Protein AF-A0A7V9SDT7-F1 (afdb_monomer_lite)

Radius of gyration: 18.36 Å; chains: 1; bounding box: 36×38×43 Å

Sequence (73 aa):
LGLGGGTAWFGDDAQQAEGKRILGIPQVRTARSVVVLGYPTTTKDHRPNPATAGRRPLADLVSYDRQGEHATS

pLDDT: mean 86.57, std 9.67, range [49.56, 97.06]

Foldseek 3Di:
DQKDKDKAAQPDPVSQVVVCVVVVNDPPDGPGIDMDIGRDPDPDDPDPDPPPDDDDDPQCVDADPDPPHGDDD

Structure (mmCIF, N/CA/C/O backbone):
data_AF-A0A7V9SDT7-F1
#
_entry.id   AF-A0A7V9SDT7-F1
#
loop_
_atom_site.group_PDB
_atom_site.id
_atom_site.type_symbol
_atom_site.label_atom_id
_atom_site.label_alt_id
_atom_site.label_comp_id
_atom_site.label_asym_id
_atom_site.label_entity_id
_atom_site.label_seq_id
_atom_site.pdbx_PDB_ins_code
_atom_site.Cartn_x
_atom_site.Cartn_y
_atom_site.Cartn_z
_atom_site.occupancy
_atom_site.B_iso_or_equiv
_atom_site.auth_seq_id
_atom_site.auth_comp_id
_atom_site.auth_asym_id
_atom_site.auth_atom_id
_atom_site.pdbx_PDB_model_num
ATOM 1 N N . LEU A 1 1 ? -1.106 20.539 -5.891 1.00 49.56 1 LEU A N 1
ATOM 2 C CA . LEU A 1 1 ? -1.678 20.368 -4.534 1.00 49.56 1 LEU A CA 1
ATOM 3 C C . LEU A 1 1 ? -0.573 19.771 -3.665 1.00 49.56 1 LEU A C 1
ATOM 5 O O . LEU A 1 1 ? -0.108 18.695 -3.998 1.00 49.56 1 LEU A O 1
ATOM 9 N N . GLY A 1 2 ? -0.060 20.495 -2.666 1.00 66.19 2 GLY A N 1
ATOM 10 C CA . GLY A 1 2 ? 1.170 20.159 -1.918 1.00 66.19 2 GLY A CA 1
ATOM 11 C C . GLY A 1 2 ? 1.051 19.030 -0.884 1.00 66.19 2 GLY A C 1
ATOM 12 O O . GLY A 1 2 ? 1.770 19.053 0.108 1.00 66.19 2 GLY A O 1
ATOM 13 N N . LEU A 1 3 ? 0.136 18.079 -1.085 1.00 69.69 3 LEU A N 1
ATOM 14 C CA . LEU A 1 3 ? -0.036 16.904 -0.227 1.00 69.69 3 LEU A CA 1
ATOM 15 C C . LEU A 1 3 ? 0.724 15.717 -0.830 1.00 69.69 3 LEU A C 1
ATOM 17 O O . LEU A 1 3 ? 0.625 15.459 -2.029 1.00 69.69 3 LEU A O 1
ATOM 21 N N . GLY A 1 4 ? 1.457 14.985 0.006 1.00 79.75 4 GLY A N 1
ATOM 22 C CA . GLY A 1 4 ? 1.958 13.656 -0.328 1.00 79.75 4 GLY A CA 1
ATOM 23 C C . GLY A 1 4 ? 0.906 12.586 -0.038 1.00 79.75 4 GLY A C 1
ATOM 24 O O . GLY A 1 4 ? -0.020 12.790 0.752 1.00 79.75 4 GLY A O 1
ATOM 25 N N . GLY A 1 5 ? 1.053 11.429 -0.679 1.00 83.88 5 GLY A N 1
ATOM 26 C CA . GLY A 1 5 ? 0.153 10.299 -0.493 1.00 83.88 5 GLY A CA 1
ATOM 27 C C . GLY A 1 5 ? 0.900 8.974 -0.465 1.00 83.88 5 GLY A C 1
ATOM 28 O O . GLY A 1 5 ? 1.906 8.804 -1.151 1.00 83.88 5 GLY A O 1
ATOM 29 N N . GLY A 1 6 ? 0.394 8.039 0.333 1.00 83.88 6 GLY A N 1
ATOM 30 C CA . GLY A 1 6 ? 0.867 6.660 0.397 1.00 83.88 6 GLY A CA 1
ATOM 31 C C . GLY A 1 6 ? -0.300 5.705 0.195 1.00 83.88 6 GLY A C 1
ATOM 32 O O . GLY A 1 6 ? -1.386 5.932 0.721 1.00 83.88 6 GLY A O 1
ATOM 33 N N . THR A 1 7 ? -0.092 4.641 -0.576 1.00 87.62 7 THR A N 1
ATOM 34 C CA . THR A 1 7 ? -1.060 3.543 -0.694 1.00 87.62 7 THR A CA 1
ATOM 35 C C . THR A 1 7 ? -0.406 2.254 -0.232 1.00 87.62 7 THR A C 1
ATOM 37 O O . THR A 1 7 ? 0.737 1.975 -0.593 1.00 87.62 7 THR A O 1
ATOM 40 N N . ALA A 1 8 ? -1.133 1.477 0.561 1.00 87.38 8 ALA A N 1
ATOM 41 C CA . ALA A 1 8 ? -0.706 0.175 1.045 1.00 87.38 8 ALA A CA 1
ATOM 42 C C . ALA A 1 8 ? -1.814 -0.864 0.864 1.00 87.38 8 ALA A C 1
ATOM 44 O O . ALA A 1 8 ? -2.996 -0.537 0.736 1.00 87.38 8 ALA A O 1
ATOM 45 N N . TRP A 1 9 ? -1.415 -2.129 0.891 1.00 88.94 9 TRP A N 1
ATOM 46 C CA . TRP A 1 9 ? -2.311 -3.277 0.937 1.00 88.94 9 TRP A CA 1
ATOM 47 C C . TRP A 1 9 ? -2.131 -3.991 2.270 1.00 88.94 9 TRP A C 1
ATOM 49 O O . TRP A 1 9 ? -1.041 -3.977 2.843 1.00 88.94 9 TRP A O 1
ATOM 59 N N . PHE A 1 10 ? -3.195 -4.631 2.745 1.00 90.19 10 PHE A N 1
ATOM 60 C CA . PHE A 1 10 ? -3.072 -5.636 3.795 1.00 90.19 10 PHE A CA 1
ATOM 61 C C . PHE A 1 10 ? -2.348 -6.846 3.200 1.00 90.19 10 PHE A C 1
ATOM 63 O O . PHE A 1 10 ? -2.738 -7.325 2.135 1.00 90.19 10 PHE A O 1
ATOM 70 N N . GLY A 1 11 ? -1.262 -7.274 3.838 1.00 83.38 11 GLY A N 1
ATOM 71 C CA . GLY A 1 11 ? -0.350 -8.279 3.295 1.00 83.38 11 GLY A CA 1
ATOM 72 C C . GLY A 1 11 ? -0.851 -9.715 3.434 1.00 83.38 11 GLY A C 1
ATOM 73 O O . GLY A 1 11 ? -0.591 -10.527 2.553 1.00 83.38 11 GLY A O 1
ATOM 74 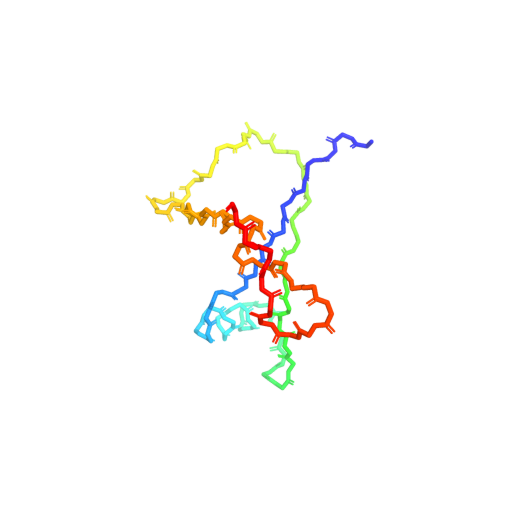N N . ASP A 1 12 ? -1.582 -10.016 4.507 1.00 89.31 12 ASP A N 1
ATOM 75 C CA . ASP A 1 12 ? -2.122 -11.345 4.798 1.00 89.31 12 ASP A CA 1
ATOM 76 C C . ASP A 1 12 ? -3.531 -11.267 5.419 1.00 89.31 12 ASP A C 1
ATOM 78 O O . ASP A 1 12 ? -4.060 -10.183 5.708 1.00 89.31 12 ASP A O 1
ATOM 82 N N . ASP A 1 13 ? -4.151 -12.432 5.614 1.00 91.81 13 ASP A N 1
ATOM 83 C CA . ASP A 1 13 ? -5.503 -12.551 6.166 1.00 91.81 13 ASP A CA 1
ATOM 84 C C . ASP A 1 13 ? -5.607 -12.014 7.601 1.00 91.81 13 ASP A C 1
ATOM 86 O O . ASP A 1 13 ? -6.636 -11.440 7.966 1.00 91.81 13 ASP A O 1
ATOM 90 N N . ALA A 1 14 ? -4.546 -12.139 8.406 1.00 93.00 14 ALA A N 1
ATOM 91 C CA . ALA A 1 14 ? -4.527 -11.644 9.780 1.00 93.00 14 ALA A CA 1
ATOM 92 C C . ALA A 1 14 ? -4.503 -10.109 9.811 1.00 93.00 14 ALA A C 1
ATOM 94 O O . ALA A 1 14 ? -5.274 -9.488 10.546 1.00 93.00 14 ALA A O 1
ATOM 95 N N . GLN A 1 15 ? -3.690 -9.485 8.957 1.00 91.19 15 GLN A N 1
ATOM 96 C CA . GLN A 1 15 ? -3.650 -8.035 8.783 1.00 91.19 15 GLN A CA 1
ATOM 97 C C . GLN A 1 15 ? -4.991 -7.490 8.279 1.00 91.19 15 GLN A C 1
ATOM 99 O O . GLN A 1 15 ? -5.446 -6.451 8.761 1.00 91.19 15 GLN A O 1
ATOM 104 N N . GLN A 1 16 ? -5.660 -8.187 7.350 1.00 94.31 16 GLN A N 1
ATOM 105 C CA . GLN A 1 16 ? -7.010 -7.808 6.924 1.00 94.31 16 GLN A CA 1
ATOM 106 C C . GLN A 1 16 ? -8.033 -7.942 8.048 1.00 94.31 16 GLN A C 1
ATOM 108 O O . GLN A 1 16 ? -8.817 -7.018 8.252 1.00 94.31 16 GLN A O 1
ATOM 113 N N . ALA A 1 17 ? -8.049 -9.063 8.771 1.00 94.38 17 ALA A N 1
ATOM 114 C CA . ALA A 1 17 ? -8.993 -9.284 9.862 1.00 94.38 17 ALA A CA 1
ATOM 115 C C . ALA A 1 17 ? -8.865 -8.197 10.939 1.00 94.38 17 ALA A C 1
ATOM 117 O O . ALA A 1 17 ? -9.873 -7.624 11.363 1.00 94.38 17 ALA A O 1
ATOM 118 N N . GLU A 1 18 ? -7.631 -7.859 11.314 1.00 95.12 18 GLU A N 1
ATOM 119 C CA . GLU A 1 18 ? -7.352 -6.826 12.305 1.00 95.12 18 GLU A CA 1
ATOM 120 C C . GLU A 1 18 ? -7.717 -5.425 11.801 1.00 95.12 18 GLU A C 1
ATOM 122 O O . GLU A 1 18 ? -8.405 -4.671 12.493 1.00 95.12 18 GLU A O 1
ATOM 127 N N . GLY A 1 19 ? -7.356 -5.092 10.558 1.00 94.31 19 GLY A N 1
ATOM 128 C CA . GLY A 1 19 ? -7.757 -3.832 9.932 1.00 94.31 19 GLY A CA 1
ATOM 129 C C . GLY A 1 19 ? -9.277 -3.667 9.875 1.00 94.31 19 GLY A C 1
ATOM 130 O O . GLY A 1 19 ? -9.804 -2.610 10.228 1.00 94.31 19 GLY A O 1
ATOM 131 N N . LYS A 1 20 ? -10.006 -4.727 9.500 1.00 96.06 20 LYS A N 1
ATOM 132 C CA . LYS A 1 20 ? -11.475 -4.727 9.495 1.00 96.06 20 LYS A CA 1
ATOM 133 C C . LYS A 1 20 ? -12.052 -4.535 10.892 1.00 96.06 20 LYS A C 1
ATOM 135 O O . LYS A 1 20 ? -13.002 -3.769 11.039 1.00 96.06 20 LYS A O 1
ATOM 140 N N . ARG A 1 21 ? -11.483 -5.192 11.908 1.00 97.06 21 ARG A N 1
ATOM 141 C CA . ARG A 1 21 ? -11.912 -5.054 13.305 1.00 97.06 21 ARG A CA 1
ATOM 142 C C . ARG A 1 21 ? -11.765 -3.612 13.790 1.00 97.06 21 ARG A C 1
ATOM 144 O O . ARG A 1 21 ? -12.711 -3.074 14.353 1.00 97.06 21 ARG A O 1
ATOM 151 N N . ILE A 1 22 ? -10.611 -2.988 13.544 1.00 96.81 22 ILE A N 1
ATOM 152 C CA . ILE A 1 22 ? -10.326 -1.603 13.954 1.00 96.81 22 ILE A CA 1
ATOM 153 C C . ILE A 1 22 ? -11.261 -0.612 13.250 1.00 96.81 22 ILE A C 1
ATOM 155 O O . ILE A 1 22 ? -11.771 0.310 13.880 1.00 96.81 22 ILE A O 1
ATOM 159 N N . LEU A 1 23 ? -11.494 -0.802 11.950 1.00 95.12 23 LEU A N 1
ATOM 160 C CA . LEU A 1 23 ? -12.263 0.130 11.121 1.00 95.12 23 LEU A CA 1
ATOM 161 C C . LEU A 1 23 ? -13.773 -0.164 11.088 1.00 95.12 23 LEU A C 1
ATOM 163 O O . LEU A 1 23 ? -14.512 0.532 10.394 1.00 95.12 23 LEU A O 1
ATOM 167 N N . GLY A 1 24 ? -14.242 -1.201 11.788 1.00 96.75 24 GLY A N 1
ATOM 168 C CA . GLY A 1 24 ? -15.650 -1.611 11.778 1.00 96.75 24 GLY A CA 1
ATOM 169 C C . GLY A 1 24 ? -16.138 -2.129 10.419 1.00 96.75 24 GLY A C 1
ATOM 170 O O . GLY A 1 24 ? -17.319 -2.012 10.093 1.00 96.75 24 GLY A O 1
ATOM 171 N N . ILE A 1 25 ? -15.246 -2.688 9.597 1.00 96.50 25 ILE A N 1
ATOM 172 C CA . ILE A 1 25 ? -15.604 -3.241 8.287 1.00 96.50 25 ILE A CA 1
ATOM 173 C C . ILE A 1 25 ? -16.234 -4.630 8.491 1.00 96.50 25 ILE A C 1
ATOM 175 O O . ILE A 1 25 ? -15.613 -5.496 9.110 1.00 96.50 25 ILE A O 1
ATOM 179 N N . PRO A 1 26 ? -17.434 -4.900 7.941 1.00 96.75 26 PRO A N 1
ATOM 180 C CA . PRO A 1 26 ? -18.049 -6.223 8.010 1.00 96.75 26 PRO A CA 1
ATOM 181 C C . PRO A 1 26 ? -17.147 -7.318 7.434 1.00 96.75 26 PRO A C 1
ATOM 183 O O . PRO A 1 26 ? -16.552 -7.136 6.372 1.00 96.75 26 PRO A O 1
ATOM 186 N N . GLN A 1 27 ? -17.111 -8.491 8.075 1.00 92.81 27 GLN A N 1
ATOM 187 C CA . GLN A 1 27 ? -16.228 -9.596 7.665 1.00 92.81 27 GLN A CA 1
ATOM 188 C C . GLN A 1 27 ? -16.465 -10.062 6.222 1.00 92.81 27 GLN A C 1
ATOM 190 O O . GLN A 1 27 ? -15.512 -10.391 5.517 1.00 92.81 27 GLN A O 1
ATOM 195 N N . VAL A 1 28 ? -17.717 -9.985 5.758 1.00 95.19 28 VAL A N 1
ATOM 196 C CA . VAL A 1 28 ? -18.135 -10.327 4.386 1.00 95.19 28 VAL A CA 1
ATOM 197 C C . VAL A 1 28 ? -17.600 -9.367 3.316 1.00 95.19 28 VAL A C 1
ATOM 199 O O . VAL A 1 28 ? -17.759 -9.622 2.127 1.00 95.19 28 VAL A O 1
ATOM 202 N N . ARG A 1 29 ? -17.001 -8.237 3.713 1.00 94.69 29 ARG A N 1
ATOM 203 C CA . ARG A 1 29 ? -16.417 -7.248 2.803 1.00 94.69 29 ARG A CA 1
ATOM 204 C C . ARG A 1 29 ? -14.901 -7.351 2.806 1.00 94.69 29 ARG A C 1
ATOM 206 O O . ARG A 1 29 ? -14.286 -7.637 3.829 1.00 94.69 29 ARG A O 1
ATOM 213 N N . THR A 1 30 ? -14.289 -7.064 1.667 1.00 92.38 30 THR A N 1
ATOM 214 C CA . THR A 1 30 ? -12.831 -7.041 1.510 1.00 92.38 30 THR A CA 1
ATOM 215 C C . THR A 1 30 ? -12.297 -5.630 1.735 1.00 92.38 30 THR A C 1
ATOM 217 O O . THR A 1 30 ? -12.750 -4.689 1.085 1.00 92.38 30 THR A O 1
ATOM 220 N N . ALA A 1 31 ? -11.288 -5.477 2.594 1.00 92.25 31 ALA A N 1
ATOM 221 C CA . ALA A 1 31 ? -10.529 -4.236 2.697 1.00 92.25 31 ALA A CA 1
ATOM 222 C C . ALA A 1 31 ? -9.408 -4.249 1.638 1.00 92.25 31 ALA A C 1
ATOM 224 O O . ALA A 1 31 ? -8.395 -4.921 1.797 1.00 92.25 31 ALA A O 1
ATOM 2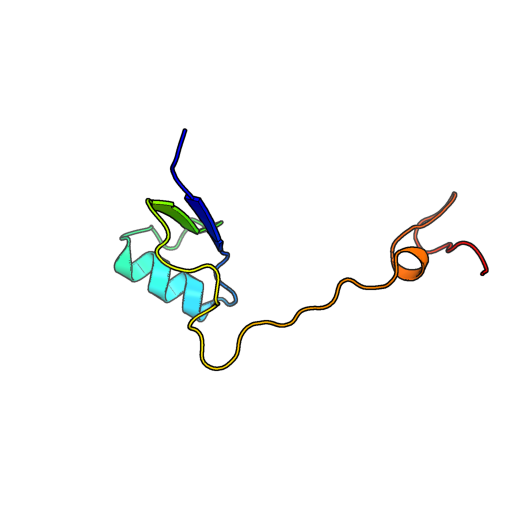25 N N . ARG A 1 32 ? -9.625 -3.577 0.498 1.00 89.56 32 ARG A N 1
ATOM 226 C CA . ARG A 1 32 ? -8.756 -3.681 -0.696 1.00 89.56 32 ARG A CA 1
ATOM 227 C C . ARG A 1 32 ? -7.390 -3.023 -0.501 1.00 89.56 32 ARG A C 1
ATOM 229 O O . ARG A 1 32 ? -6.376 -3.607 -0.863 1.00 89.56 32 ARG A O 1
ATOM 236 N N . SER A 1 33 ? -7.381 -1.799 0.002 1.00 91.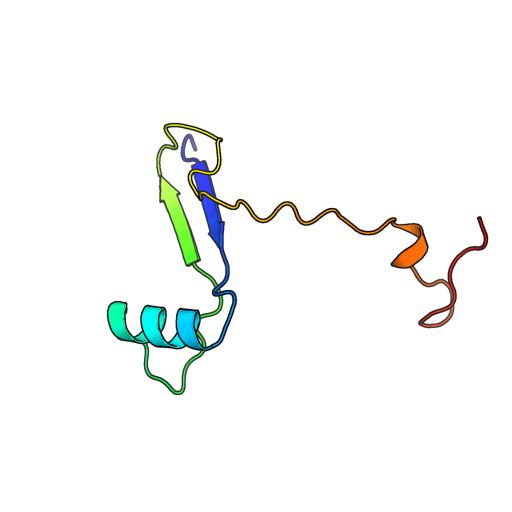25 33 SER A N 1
ATOM 237 C CA . SER A 1 33 ? -6.187 -0.977 0.163 1.00 91.25 33 SER A CA 1
ATOM 238 C C . SER A 1 33 ? -6.431 0.090 1.223 1.00 91.25 33 SER A C 1
ATOM 240 O O . SER A 1 33 ? -7.573 0.407 1.561 1.00 91.25 33 SER A O 1
ATOM 242 N N . VAL A 1 34 ? -5.341 0.646 1.738 1.00 91.00 34 VAL A N 1
ATOM 243 C CA . VAL A 1 34 ? -5.322 1.801 2.632 1.00 91.00 34 VAL A CA 1
ATOM 244 C C . VAL A 1 34 ? -4.673 2.948 1.876 1.00 91.00 34 VAL A C 1
ATOM 246 O O . VAL A 1 34 ? -3.583 2.786 1.329 1.00 91.00 34 VAL A O 1
ATOM 249 N N . VAL A 1 35 ? -5.340 4.099 1.842 1.00 90.81 35 VAL A N 1
ATOM 250 C CA . VAL A 1 35 ? -4.818 5.328 1.237 1.00 90.81 35 VAL A CA 1
ATOM 251 C C . VAL A 1 35 ? -4.631 6.356 2.340 1.00 90.81 35 VAL A C 1
ATOM 253 O O . VAL A 1 35 ? -5.563 6.654 3.082 1.00 90.81 35 VAL A O 1
ATOM 256 N N . VAL A 1 36 ? -3.420 6.892 2.442 1.00 88.81 36 VAL A N 1
ATOM 257 C CA . VAL A 1 36 ? -3.052 7.940 3.393 1.00 88.81 36 VAL A CA 1
ATOM 258 C C . VAL A 1 36 ? -2.740 9.203 2.610 1.00 88.81 36 VAL A C 1
ATOM 260 O O . VAL A 1 36 ? -1.992 9.161 1.635 1.00 88.81 36 VAL A O 1
ATOM 263 N N . L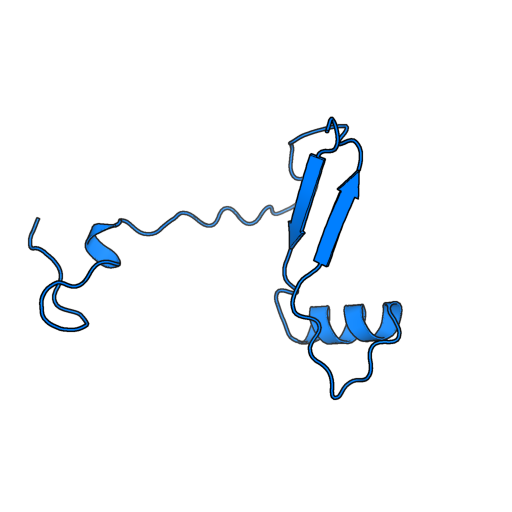EU A 1 37 ? -3.307 10.324 3.047 1.00 90.00 37 LEU A N 1
ATOM 264 C CA . LEU A 1 37 ? -3.111 11.647 2.462 1.00 90.00 37 LEU A CA 1
ATOM 265 C C . LEU A 1 37 ? -2.640 12.596 3.563 1.00 90.00 37 LEU A C 1
ATOM 267 O O . LEU A 1 37 ? -3.207 12.598 4.654 1.00 90.00 37 LEU A O 1
ATOM 271 N N . GLY A 1 38 ? -1.615 13.402 3.292 1.00 88.38 38 GLY A N 1
ATOM 272 C CA . GLY A 1 38 ? -1.100 14.348 4.279 1.00 88.38 38 GLY A CA 1
ATOM 273 C C . GLY A 1 38 ? 0.131 15.108 3.805 1.00 88.38 38 GLY A C 1
ATOM 274 O O . GLY A 1 38 ? 0.480 15.092 2.628 1.00 88.38 38 GLY A O 1
ATOM 275 N N . TYR A 1 39 ? 0.806 15.774 4.737 1.00 89.81 39 TYR A N 1
ATOM 276 C CA . TYR A 1 39 ? 2.084 16.439 4.489 1.00 89.81 39 TYR A CA 1
ATOM 277 C C . TYR A 1 39 ? 3.209 15.534 5.002 1.00 89.81 39 TYR A C 1
ATOM 279 O O . TYR A 1 39 ? 3.434 15.488 6.213 1.00 89.81 39 TYR A O 1
ATOM 287 N N . PRO A 1 40 ? 3.874 14.751 4.131 1.00 83.12 40 PRO A N 1
ATOM 288 C CA . PRO A 1 40 ? 4.923 13.845 4.571 1.00 83.12 40 PRO A CA 1
ATOM 289 C C . PRO A 1 40 ? 6.093 14.646 5.142 1.00 83.12 40 PRO A C 1
ATOM 291 O O . PRO A 1 40 ? 6.581 15.587 4.521 1.00 83.12 40 PRO A O 1
ATOM 294 N N . THR A 1 41 ? 6.563 14.251 6.319 1.00 86.88 41 THR A N 1
ATOM 295 C CA . THR A 1 41 ? 7.751 14.835 6.959 1.00 86.88 41 THR A CA 1
A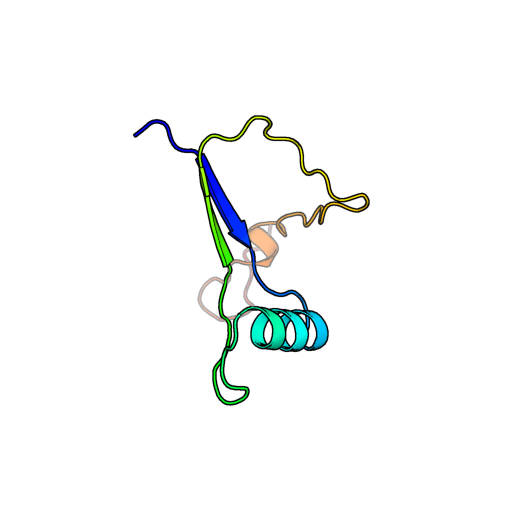TOM 296 C C . THR A 1 41 ? 9.041 14.122 6.550 1.00 86.88 41 THR A C 1
ATOM 298 O O . THR A 1 41 ? 10.134 14.598 6.839 1.00 86.88 41 THR A O 1
ATOM 301 N N . THR A 1 42 ? 8.926 12.978 5.871 1.00 84.81 42 THR A N 1
ATOM 302 C CA . THR A 1 42 ? 10.040 12.173 5.365 1.00 84.81 42 THR A CA 1
ATOM 303 C C . THR A 1 42 ? 9.569 11.242 4.249 1.00 84.81 42 THR A C 1
ATOM 305 O O . THR A 1 42 ? 8.386 10.914 4.151 1.00 84.81 42 THR A O 1
ATOM 308 N N . THR A 1 43 ? 10.506 10.807 3.409 1.00 79.69 43 THR A N 1
ATOM 309 C CA . THR A 1 43 ? 10.309 9.784 2.369 1.00 79.69 43 THR A CA 1
ATOM 310 C C . THR A 1 43 ? 10.883 8.420 2.763 1.00 79.69 43 THR A C 1
ATOM 312 O O . THR A 1 43 ? 10.761 7.458 2.007 1.00 79.69 43 THR A O 1
ATOM 315 N N . LYS A 1 44 ? 11.519 8.316 3.938 1.00 82.62 44 LYS A N 1
ATOM 316 C CA . LYS A 1 44 ? 12.108 7.072 4.443 1.00 82.62 44 LYS A CA 1
ATOM 317 C C . LYS A 1 44 ? 11.026 6.172 5.043 1.00 82.62 44 LYS A C 1
ATOM 319 O O . LYS A 1 44 ? 10.266 6.613 5.900 1.00 82.62 44 LYS A O 1
ATOM 324 N N . ASP A 1 45 ? 11.006 4.901 4.647 1.00 80.81 45 ASP A N 1
ATOM 325 C CA . ASP A 1 45 ? 10.168 3.887 5.295 1.00 80.81 45 ASP A CA 1
ATOM 326 C C . ASP A 1 45 ? 10.640 3.665 6.744 1.00 80.81 45 ASP A C 1
ATOM 328 O O . ASP A 1 45 ? 11.822 3.423 7.000 1.00 80.81 45 ASP A O 1
ATOM 332 N N . HIS A 1 46 ? 9.716 3.789 7.696 1.00 82.31 46 HIS A N 1
ATOM 333 C CA . HIS A 1 46 ? 9.984 3.643 9.127 1.00 82.31 46 HIS A CA 1
ATOM 334 C C . HIS A 1 46 ? 9.930 2.195 9.617 1.00 82.31 46 HIS A C 1
ATOM 336 O O . HIS A 1 46 ? 10.295 1.929 10.763 1.00 82.31 46 HIS A O 1
ATOM 342 N N . ARG A 1 47 ? 9.446 1.257 8.795 1.00 81.69 47 ARG A N 1
ATOM 343 C CA . ARG A 1 47 ? 9.350 -0.148 9.193 1.00 81.69 47 ARG A CA 1
ATOM 344 C C . ARG A 1 47 ? 10.752 -0.728 9.428 1.00 81.69 47 ARG A C 1
ATOM 346 O O . ARG A 1 47 ? 11.660 -0.443 8.651 1.00 81.69 47 ARG A O 1
ATOM 353 N N . PRO A 1 48 ? 10.933 -1.584 10.453 1.00 81.38 48 PRO A N 1
ATOM 354 C CA . PRO A 1 48 ? 12.228 -2.201 10.747 1.00 81.38 48 PRO A CA 1
ATOM 355 C C . PRO A 1 48 ? 12.694 -3.159 9.642 1.00 81.38 48 PRO A C 1
ATOM 357 O O . PRO A 1 48 ? 13.891 -3.352 9.465 1.00 81.38 48 PRO A O 1
ATOM 360 N N . ASN A 1 49 ? 11.755 -3.733 8.885 1.00 78.94 49 ASN A N 1
ATOM 361 C CA . ASN A 1 49 ? 12.030 -4.558 7.716 1.00 78.94 49 ASN A CA 1
ATOM 362 C C . ASN A 1 49 ? 11.208 -4.032 6.527 1.00 78.94 49 ASN A C 1
ATOM 364 O O . ASN A 1 49 ? 10.086 -4.502 6.303 1.00 78.94 49 ASN A O 1
ATOM 368 N N . PRO A 1 50 ? 11.685 -2.990 5.824 1.00 75.00 50 PRO A N 1
ATOM 369 C CA . PRO A 1 50 ? 10.981 -2.480 4.661 1.00 75.00 50 PRO A CA 1
ATOM 370 C C . PRO A 1 50 ? 10.944 -3.568 3.586 1.00 75.00 50 PRO A C 1
ATOM 372 O O . PRO A 1 50 ? 11.931 -4.260 3.340 1.00 75.00 50 PRO A O 1
ATOM 375 N N . ALA A 1 51 ? 9.792 -3.732 2.939 1.00 70.56 51 ALA A N 1
ATOM 376 C CA . ALA A 1 51 ? 9.670 -4.673 1.836 1.00 70.56 51 ALA A CA 1
ATOM 377 C C . ALA A 1 51 ? 10.495 -4.168 0.642 1.00 70.56 51 ALA A C 1
ATOM 379 O O . ALA A 1 51 ? 10.026 -3.348 -0.145 1.00 70.56 51 ALA A O 1
ATOM 380 N N . THR A 1 52 ? 11.721 -4.662 0.497 1.00 67.06 52 THR A N 1
ATOM 381 C CA . THR A 1 52 ? 12.580 -4.385 -0.661 1.00 67.06 52 THR A CA 1
ATOM 382 C C . THR A 1 52 ? 12.255 -5.378 -1.774 1.00 67.06 52 THR A C 1
ATOM 384 O O . THR A 1 52 ? 13.059 -6.235 -2.129 1.00 67.06 52 THR A O 1
ATOM 387 N N . ALA A 1 53 ? 11.029 -5.329 -2.297 1.00 64.62 53 ALA A N 1
ATOM 388 C CA . ALA A 1 53 ? 10.674 -6.136 -3.457 1.00 64.62 53 ALA A CA 1
ATOM 389 C C . ALA A 1 53 ? 11.304 -5.510 -4.710 1.00 64.62 53 ALA A C 1
ATOM 391 O O . ALA A 1 53 ? 10.940 -4.407 -5.120 1.00 64.62 53 ALA A O 1
ATOM 392 N N . GLY A 1 54 ? 12.264 -6.208 -5.317 1.00 78.44 54 GLY A N 1
ATOM 393 C CA . GLY A 1 54 ? 12.762 -5.864 -6.645 1.00 78.44 54 GLY A CA 1
ATOM 394 C C . GLY A 1 54 ? 11.702 -6.147 -7.709 1.00 78.44 54 GLY A C 1
ATOM 395 O O . GLY A 1 54 ? 10.900 -7.074 -7.580 1.00 78.44 54 GLY A O 1
ATOM 396 N N . ARG A 1 55 ? 11.696 -5.362 -8.789 1.00 88.19 55 ARG A N 1
ATOM 397 C CA . ARG A 1 55 ? 10.938 -5.735 -9.988 1.00 88.19 55 ARG A CA 1
ATOM 398 C C . ARG A 1 55 ? 11.693 -6.864 -10.683 1.00 88.19 55 ARG A C 1
ATOM 400 O O . ARG A 1 55 ? 12.901 -6.745 -10.881 1.00 88.19 55 ARG A O 1
ATOM 407 N N . ARG A 1 56 ? 10.996 -7.939 -11.062 1.00 88.31 56 ARG A N 1
ATOM 408 C CA . ARG A 1 56 ? 11.581 -8.946 -11.960 1.00 88.31 56 ARG A CA 1
ATOM 409 C C . ARG A 1 56 ? 12.013 -8.281 -13.277 1.00 88.31 56 ARG A C 1
ATOM 411 O O . ARG A 1 56 ? 11.378 -7.294 -13.669 1.00 88.31 56 ARG A O 1
ATOM 418 N N . PRO A 1 57 ? 13.058 -8.793 -13.955 1.00 91.06 57 PRO A N 1
ATOM 419 C CA . PRO A 1 57 ? 13.439 -8.314 -15.279 1.00 91.06 57 PRO A CA 1
ATOM 420 C C . PRO A 1 57 ? 12.247 -8.312 -16.239 1.00 91.06 57 PRO A C 1
ATOM 422 O O . PRO A 1 57 ? 11.402 -9.200 -16.186 1.00 91.06 57 PRO A O 1
ATOM 425 N N . LEU A 1 58 ? 12.179 -7.331 -17.142 1.00 91.50 58 LEU A N 1
ATOM 426 C CA . LEU A 1 58 ? 11.074 -7.237 -18.102 1.00 91.50 58 LEU A CA 1
ATOM 427 C C . LEU A 1 58 ? 10.998 -8.475 -19.011 1.00 91.50 58 LEU A C 1
ATOM 429 O O . LEU A 1 58 ? 9.901 -8.944 -19.310 1.00 91.50 58 LEU A O 1
ATOM 433 N N . ALA A 1 59 ? 12.159 -9.017 -19.392 1.00 91.81 59 ALA A N 1
ATOM 434 C CA . ALA A 1 59 ? 12.276 -10.219 -20.217 1.00 91.81 59 ALA A CA 1
ATOM 435 C C . ALA A 1 59 ? 11.580 -11.443 -19.591 1.00 91.81 59 ALA A C 1
ATOM 437 O O . ALA A 1 59 ? 11.013 -12.251 -20.315 1.00 91.81 59 ALA A O 1
ATOM 438 N N . ASP A 1 60 ? 11.530 -11.523 -18.259 1.00 91.19 60 ASP A N 1
ATOM 439 C CA . ASP A 1 60 ? 10.855 -12.596 -17.522 1.00 91.19 60 ASP A CA 1
ATOM 440 C C . ASP A 1 60 ? 9.326 -12.436 -17.459 1.00 91.19 60 ASP A C 1
ATOM 442 O O . ASP A 1 60 ? 8.619 -13.352 -17.034 1.00 91.19 60 ASP A O 1
ATOM 446 N N . LEU A 1 61 ? 8.812 -11.239 -17.752 1.00 92.19 61 LEU A N 1
ATOM 447 C CA . LEU A 1 61 ? 7.408 -10.874 -17.540 1.00 92.19 61 LEU A CA 1
ATOM 448 C C . LEU A 1 61 ? 6.627 -10.763 -18.848 1.00 92.19 61 LEU A C 1
ATOM 450 O O . LEU A 1 61 ? 5.424 -11.018 -18.860 1.00 92.19 61 LEU A O 1
ATOM 454 N N . VAL A 1 62 ? 7.284 -10.345 -19.930 1.00 94.56 62 VAL A N 1
ATOM 455 C CA . VAL A 1 62 ? 6.634 -10.118 -21.224 1.00 94.56 62 VAL A CA 1
ATOM 456 C C . VAL A 1 62 ? 6.589 -11.414 -22.015 1.00 94.56 62 VAL A C 1
ATOM 458 O O . VAL A 1 62 ? 7.606 -12.093 -22.153 1.00 94.56 62 VAL A O 1
ATOM 461 N N . SER A 1 63 ? 5.416 -11.720 -22.562 1.00 93.69 63 SER A N 1
ATOM 462 C CA . SER A 1 63 ? 5.240 -12.785 -23.541 1.00 93.69 63 SER A CA 1
ATOM 463 C C . SER A 1 63 ? 4.869 -12.213 -24.907 1.00 93.69 63 SER A C 1
ATOM 465 O O . SER A 1 63 ? 4.110 -11.245 -24.979 1.00 93.69 63 SER A O 1
ATOM 467 N N . TYR A 1 64 ? 5.388 -12.818 -25.969 1.00 92.19 64 TYR A N 1
ATOM 468 C CA . TYR A 1 64 ? 5.118 -12.465 -27.361 1.00 92.19 64 TYR A CA 1
ATOM 469 C C . TYR A 1 64 ? 4.355 -13.607 -28.024 1.00 92.19 64 TYR A C 1
ATOM 471 O O . TYR A 1 64 ? 4.695 -14.762 -27.810 1.00 92.19 64 TYR A O 1
ATOM 479 N N . ASP A 1 65 ? 3.320 -13.282 -28.801 1.00 94.50 65 ASP A N 1
ATOM 480 C CA . ASP A 1 65 ? 2.402 -14.204 -29.492 1.00 94.50 65 ASP A CA 1
ATOM 481 C C . ASP A 1 65 ? 1.584 -15.150 -28.591 1.00 94.50 65 ASP A C 1
ATOM 483 O O . ASP A 1 65 ? 0.359 -15.220 -28.717 1.00 94.50 65 ASP A O 1
ATOM 487 N N . ARG A 1 66 ? 2.218 -15.862 -27.654 1.00 92.69 66 ARG A N 1
ATOM 488 C CA . ARG A 1 66 ? 1.584 -16.805 -26.726 1.00 92.69 66 ARG A CA 1
ATOM 489 C C . ARG A 1 66 ? 2.053 -16.592 -25.296 1.00 92.69 66 ARG A C 1
ATOM 491 O O . ARG A 1 66 ? 3.197 -16.247 -25.033 1.00 92.69 66 ARG A O 1
ATOM 498 N N . GLN A 1 67 ? 1.157 -16.835 -24.342 1.00 93.12 67 GLN A N 1
ATOM 499 C CA . GLN A 1 67 ? 1.478 -16.746 -22.918 1.00 93.12 67 GLN A CA 1
ATOM 500 C C . GLN A 1 67 ? 2.654 -17.675 -22.565 1.00 93.12 67 GLN A C 1
ATOM 502 O O . GLN A 1 67 ? 2.606 -18.868 -22.854 1.00 93.12 67 GLN A O 1
ATOM 507 N N . GLY A 1 68 ? 3.687 -17.126 -21.921 1.00 89.44 68 GLY A N 1
ATOM 508 C CA . GLY A 1 68 ? 4.906 -17.848 -21.536 1.00 89.44 68 GLY A CA 1
ATOM 509 C C . GLY A 1 68 ? 6.010 -17.878 -22.599 1.00 89.44 68 GLY A C 1
ATOM 510 O O . GLY A 1 68 ? 7.118 -18.312 -22.299 1.00 89.44 68 GLY A O 1
ATOM 511 N N . GLU A 1 69 ? 5.752 -17.402 -23.818 1.00 91.50 69 GLU A N 1
ATOM 512 C CA . GLU A 1 69 ? 6.768 -17.297 -24.869 1.00 91.50 69 GLU A CA 1
ATOM 513 C C . GLU A 1 69 ? 7.546 -15.982 -24.703 1.00 91.50 69 GLU A C 1
ATOM 515 O O . GLU A 1 69 ? 7.054 -14.903 -25.024 1.00 91.50 69 GLU A O 1
ATOM 520 N N . HIS A 1 70 ? 8.743 -16.055 -24.119 1.00 88.06 70 HIS A N 1
ATOM 521 C CA . HIS A 1 70 ? 9.595 -14.893 -23.847 1.00 88.06 70 HIS A CA 1
ATOM 522 C C . HIS A 1 70 ? 10.535 -14.605 -25.025 1.00 88.06 70 HIS A C 1
ATOM 524 O O . HIS A 1 70 ? 11.009 -15.531 -25.683 1.00 88.06 70 HIS A O 1
ATOM 530 N N . ALA A 1 71 ? 10.854 -13.329 -25.272 1.00 75.50 71 ALA A N 1
ATOM 531 C CA . ALA 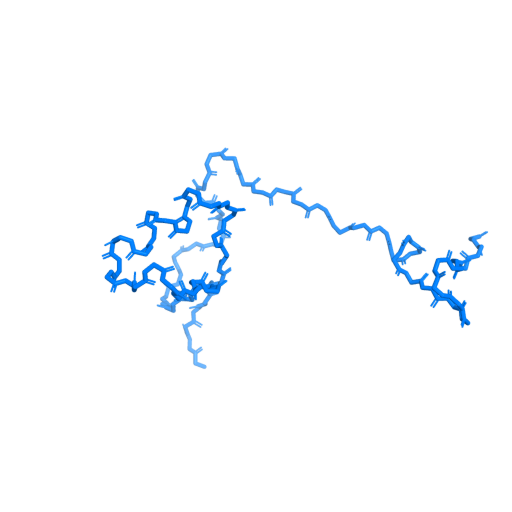A 1 71 ? 11.880 -12.984 -26.255 1.00 75.50 71 ALA A CA 1
ATOM 532 C C . ALA A 1 71 ? 13.231 -13.552 -25.802 1.00 75.50 71 ALA A C 1
ATOM 534 O O . ALA A 1 71 ? 13.680 -13.289 -24.686 1.00 75.50 71 ALA A O 1
ATOM 535 N N . THR A 1 72 ? 13.872 -14.334 -26.666 1.00 68.31 72 THR A N 1
ATOM 536 C CA . THR A 1 72 ? 15.240 -14.806 -26.446 1.00 68.31 72 THR A CA 1
ATOM 537 C C . THR A 1 72 ? 16.182 -13.605 -26.425 1.00 68.31 72 THR A C 1
ATOM 539 O O . THR A 1 72 ? 16.176 -12.814 -27.371 1.00 68.31 72 THR A O 1
ATOM 542 N N . SER A 1 73 ? 16.932 -13.456 -25.330 1.00 57.94 73 SER A N 1
ATOM 543 C CA . SER A 1 73 ? 17.936 -12.400 -25.148 1.00 57.94 73 SER A CA 1
ATOM 544 C C . SER A 1 73 ? 19.162 -12.585 -26.033 1.00 57.94 73 SER A C 1
ATOM 546 O O . SER A 1 73 ? 19.467 -13.740 -26.402 1.00 57.94 73 SER A O 1
#

Secondary structure (DSSP, 8-state):
---EEEEE---SHHHHHHHHHHHT--TTS----EEEEE--S-SS--SSS----PPPPGGGT--SSSTT-PPP-